Protein AF-A0A1Q6UZF5-F1 (afdb_monomer_lite)

Structure (mmCIF, N/CA/C/O backbone):
data_AF-A0A1Q6UZF5-F1
#
_entry.id   AF-A0A1Q6UZF5-F1
#
loop_
_atom_site.group_PDB
_atom_site.id
_atom_site.type_symbol
_atom_site.label_atom_id
_atom_site.label_alt_id
_atom_si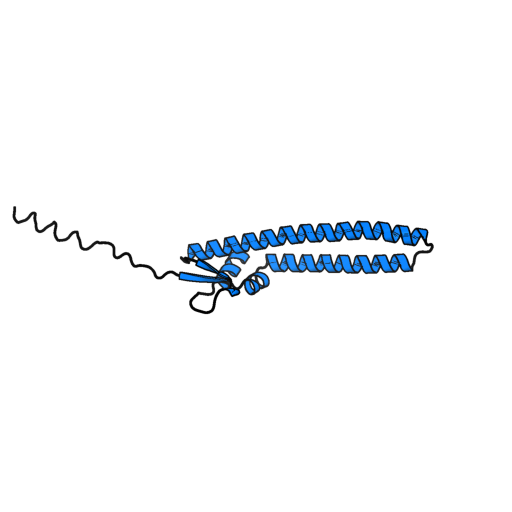te.label_comp_id
_atom_site.label_asym_id
_atom_site.label_entity_id
_atom_site.label_seq_id
_atom_site.pdbx_PDB_ins_code
_atom_site.Cartn_x
_atom_site.Cartn_y
_atom_site.Cartn_z
_atom_site.occupancy
_atom_site.B_iso_or_equiv
_atom_site.auth_seq_id
_atom_site.auth_comp_id
_atom_site.auth_asym_id
_atom_site.auth_atom_id
_atom_site.pdbx_PDB_model_num
ATOM 1 N N . MET A 1 1 ? -24.119 15.469 73.133 1.00 47.00 1 MET A N 1
ATOM 2 C CA . MET A 1 1 ? -23.133 14.723 72.313 1.00 47.00 1 MET A CA 1
ATOM 3 C C . MET A 1 1 ? -23.616 13.342 71.826 1.00 47.00 1 MET A C 1
ATOM 5 O O . MET A 1 1 ? -22.792 12.521 71.468 1.00 47.00 1 MET A O 1
ATOM 9 N N . LYS A 1 2 ? -24.931 13.061 71.746 1.00 41.66 2 LYS A N 1
ATOM 10 C CA . LYS A 1 2 ? -25.447 11.784 71.191 1.00 41.66 2 LYS A CA 1
ATOM 11 C C . LYS A 1 2 ? -26.049 11.911 69.781 1.00 41.66 2 LYS A C 1
ATOM 13 O O . LYS A 1 2 ? -26.224 10.911 69.106 1.00 41.66 2 LYS A O 1
ATOM 18 N N . LYS A 1 3 ? -26.313 13.141 69.313 1.00 46.47 3 LYS A N 1
ATOM 19 C CA . LYS A 1 3 ? -26.862 13.424 67.970 1.00 46.47 3 LYS A CA 1
ATOM 20 C C . LYS A 1 3 ? -25.801 13.743 66.902 1.00 46.47 3 LYS A C 1
ATOM 22 O O . LYS A 1 3 ? -26.124 13.756 65.726 1.00 46.47 3 LYS A O 1
ATOM 27 N N . LEU A 1 4 ? -24.542 13.950 67.304 1.00 44.81 4 LEU A N 1
ATOM 28 C CA . LEU A 1 4 ? -23.412 14.196 66.389 1.00 44.81 4 LEU A CA 1
ATOM 29 C C . LEU A 1 4 ? -22.735 12.902 65.903 1.00 44.81 4 LEU A C 1
ATOM 31 O O . LEU A 1 4 ? -22.101 12.903 64.857 1.00 44.81 4 LEU A O 1
ATOM 35 N N . LEU A 1 5 ? -22.929 11.784 66.610 1.00 46.12 5 LEU A N 1
ATOM 36 C CA . LEU A 1 5 ? -22.411 10.466 66.218 1.00 46.12 5 LEU A CA 1
ATOM 37 C C . LEU A 1 5 ? -23.282 9.756 65.166 1.00 46.12 5 LEU A C 1
ATOM 39 O O . LEU A 1 5 ? -22.805 8.848 64.499 1.00 46.12 5 LEU A O 1
ATOM 43 N N . ALA A 1 6 ? -24.532 10.189 64.972 1.00 47.28 6 ALA A N 1
ATOM 44 C CA . ALA A 1 6 ? -25.442 9.588 63.993 1.00 47.28 6 ALA A CA 1
ATOM 45 C C . ALA A 1 6 ? -25.233 10.106 62.554 1.00 47.28 6 ALA A C 1
ATOM 47 O O . ALA A 1 6 ? -25.692 9.476 61.610 1.00 47.28 6 ALA A O 1
ATOM 48 N N . ILE A 1 7 ? -24.528 11.231 62.376 1.00 49.81 7 ILE A N 1
ATOM 49 C CA . ILE A 1 7 ? -24.293 11.847 61.056 1.00 49.81 7 ILE A CA 1
ATOM 50 C C . ILE A 1 7 ? -22.971 11.361 60.430 1.00 49.81 7 ILE A C 1
ATOM 52 O O . ILE A 1 7 ? -22.837 11.360 59.211 1.00 49.81 7 ILE A O 1
ATOM 56 N N . LEU A 1 8 ? -22.029 10.845 61.231 1.00 48.56 8 LEU A N 1
ATOM 57 C CA . LEU A 1 8 ? -20.778 10.254 60.728 1.00 48.56 8 LEU A CA 1
ATOM 58 C C . LEU A 1 8 ? -20.929 8.807 60.216 1.00 48.56 8 LEU A C 1
ATOM 60 O O . LEU A 1 8 ? -20.025 8.298 59.565 1.00 48.56 8 LEU A O 1
ATOM 64 N N . GLY A 1 9 ? -22.047 8.135 60.514 1.00 47.53 9 GLY A N 1
ATOM 65 C CA . GLY A 1 9 ? -22.282 6.739 60.119 1.00 47.53 9 GLY A CA 1
ATOM 66 C C . GLY A 1 9 ? -22.892 6.554 58.726 1.00 47.53 9 GLY A C 1
ATOM 67 O O . GLY A 1 9 ? -22.929 5.432 58.232 1.00 47.53 9 GLY A O 1
ATOM 68 N N . LEU A 1 10 ? -23.369 7.630 58.087 1.00 50.06 10 LEU A N 1
ATOM 69 C CA . LEU A 1 10 ? -24.096 7.560 56.810 1.00 50.06 10 LEU A CA 1
ATOM 70 C C . LEU A 1 10 ? -23.264 8.012 55.593 1.00 50.06 10 LEU A C 1
ATOM 72 O O . LEU A 1 10 ? -23.728 7.906 54.462 1.00 50.06 10 LEU A O 1
ATOM 76 N N . SER A 1 11 ? -22.031 8.488 55.796 1.00 50.94 11 SER A N 1
ATOM 77 C CA . SER A 1 11 ? -21.156 8.991 54.724 1.00 50.94 11 SER A CA 1
ATOM 78 C C . SER A 1 11 ? -20.211 7.941 54.118 1.00 50.94 11 SER A C 1
ATOM 80 O O . SER A 1 11 ? -19.587 8.217 53.098 1.00 50.94 11 SER A O 1
ATOM 82 N N . CYS A 1 12 ? -20.131 6.725 54.672 1.00 50.47 12 CYS A N 1
ATOM 83 C CA . CYS A 1 12 ? -19.223 5.670 54.187 1.00 50.47 12 CYS A CA 1
ATOM 84 C C . CYS A 1 12 ? -19.829 4.719 53.131 1.00 50.47 12 CYS A C 1
ATOM 86 O O . CYS A 1 12 ? -19.160 3.780 52.713 1.00 50.47 12 CYS A O 1
ATOM 88 N N . ILE A 1 13 ? -21.071 4.932 52.674 1.00 55.41 13 ILE A N 1
ATOM 89 C CA . ILE A 1 13 ? -21.718 4.058 51.666 1.00 55.41 13 ILE A CA 1
ATOM 90 C C . ILE A 1 13 ? -21.410 4.506 50.220 1.00 55.41 13 ILE A C 1
ATOM 92 O O . ILE A 1 13 ? -21.642 3.763 49.274 1.00 55.41 13 ILE A O 1
ATOM 96 N N . PHE A 1 14 ? -20.777 5.669 50.030 1.00 52.12 14 PHE A N 1
ATOM 97 C CA . PHE A 1 14 ? -20.264 6.115 48.726 1.00 52.12 14 PHE A CA 1
ATOM 98 C C . PHE A 1 14 ? -18.792 5.746 48.488 1.00 52.12 14 PHE A C 1
ATOM 100 O O . PHE A 1 14 ? -18.127 6.366 47.658 1.00 52.12 14 PHE A O 1
ATOM 107 N N . CYS A 1 15 ? -18.273 4.722 49.176 1.00 55.16 15 CYS A N 1
ATOM 108 C CA . CYS A 1 15 ? -17.016 4.078 48.799 1.00 55.16 15 CYS A CA 1
ATOM 109 C C . CYS A 1 15 ? -17.191 3.411 47.431 1.00 55.16 15 CYS A C 1
ATOM 111 O O . CYS A 1 15 ? -17.552 2.241 47.342 1.00 55.16 15 CYS A O 1
ATOM 113 N N . SER A 1 16 ? -16.993 4.213 46.383 1.00 56.72 16 SER A N 1
ATOM 114 C CA . SER A 1 16 ? -16.465 3.852 45.071 1.00 56.72 16 SER A CA 1
ATOM 115 C C . SER A 1 16 ? -16.409 2.344 44.842 1.00 56.72 16 SER A C 1
ATOM 117 O O . SER A 1 16 ? -15.362 1.717 45.020 1.00 56.72 16 SER A O 1
ATOM 119 N N . GLN A 1 17 ? -17.529 1.766 44.406 1.00 53.62 17 GLN A N 1
ATOM 120 C CA . GLN A 1 17 ? -17.464 0.559 43.603 1.00 53.62 17 GLN A CA 1
ATOM 121 C C . GLN A 1 17 ? -16.704 0.964 42.342 1.00 53.62 17 GLN A C 1
ATOM 123 O O . GLN A 1 17 ? -17.284 1.452 41.373 1.00 53.62 17 GLN A O 1
ATOM 128 N N . GLN A 1 18 ? -15.378 0.844 42.384 1.00 57.25 18 GLN A N 1
ATOM 129 C CA . GLN A 1 18 ? -14.589 0.732 41.176 1.00 57.25 18 GLN A CA 1
ATOM 130 C C . GLN A 1 18 ? -15.083 -0.556 40.532 1.00 57.25 18 GLN A C 1
ATOM 132 O O . GLN A 1 18 ? -14.635 -1.650 40.867 1.00 57.25 18 GLN A O 1
ATOM 137 N N . VAL A 1 19 ? -16.103 -0.432 39.682 1.00 57.38 19 VAL A N 1
ATOM 138 C CA . VAL A 1 19 ? -16.439 -1.469 38.721 1.00 57.38 19 VAL A CA 1
ATOM 139 C C . VAL A 1 19 ? -15.150 -1.660 37.940 1.00 57.38 19 VAL A C 1
ATOM 141 O O . VAL A 1 19 ? -14.775 -0.807 37.138 1.00 57.38 19 VAL A O 1
ATOM 144 N N . MET A 1 20 ? -14.423 -2.729 38.263 1.00 60.22 20 MET A N 1
ATOM 145 C CA . MET A 1 20 ? -13.302 -3.204 37.470 1.00 60.22 20 MET A CA 1
ATOM 146 C C . MET A 1 20 ? -13.916 -3.600 36.133 1.00 60.22 20 MET A C 1
ATOM 148 O O . MET A 1 20 ? -14.430 -4.707 35.978 1.00 60.22 20 MET A O 1
ATOM 152 N N . ALA A 1 21 ? -14.000 -2.638 35.212 1.00 67.62 21 ALA A N 1
ATOM 153 C CA . ALA A 1 21 ? -14.477 -2.890 33.868 1.00 67.62 21 ALA A CA 1
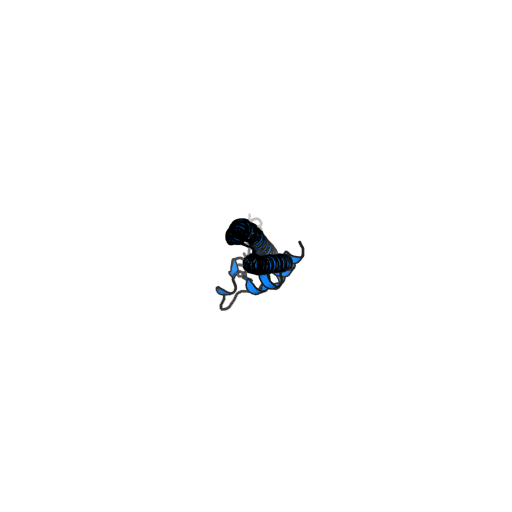ATOM 154 C C . ALA A 1 21 ? -13.581 -3.985 33.293 1.00 67.62 21 ALA A C 1
ATOM 156 O O . ALA A 1 21 ? -12.358 -3.839 33.291 1.00 67.62 21 ALA A O 1
ATOM 157 N N . ALA A 1 22 ? -14.187 -5.099 32.880 1.00 79.44 22 ALA A N 1
ATOM 158 C CA . ALA A 1 22 ? -13.450 -6.186 32.260 1.00 79.44 22 ALA A CA 1
ATOM 159 C C . ALA A 1 22 ? -12.626 -5.616 31.101 1.00 79.44 22 ALA A C 1
ATOM 161 O O . ALA A 1 22 ? -13.155 -4.866 30.273 1.00 79.44 22 ALA A O 1
ATOM 162 N N . GLU A 1 23 ? -11.330 -5.932 31.074 1.00 89.25 23 GLU A N 1
ATOM 163 C CA . GLU A 1 23 ? -10.455 -5.442 30.018 1.00 89.25 23 GLU A CA 1
ATOM 164 C C . GLU A 1 23 ? -10.981 -5.904 28.662 1.00 89.25 23 GLU A C 1
ATOM 166 O O . GLU A 1 23 ? -11.304 -7.076 28.450 1.00 89.25 23 GLU A O 1
ATOM 171 N N . LYS A 1 24 ? -11.103 -4.950 27.741 1.00 94.19 24 LYS A N 1
ATOM 172 C CA . LYS A 1 24 ? -11.646 -5.201 26.415 1.00 94.19 24 LYS A CA 1
ATOM 173 C C . LYS A 1 24 ? -10.495 -5.341 25.431 1.00 94.19 24 LYS A C 1
ATOM 175 O O . LYS A 1 24 ? -9.765 -4.381 25.181 1.00 94.19 24 LYS A O 1
ATOM 180 N N . TYR A 1 25 ? -10.361 -6.522 24.841 1.00 96.62 25 TYR A N 1
ATOM 181 C CA . TYR A 1 25 ? -9.338 -6.809 23.838 1.00 96.62 25 TYR A CA 1
ATOM 182 C C . TYR A 1 25 ? -9.935 -6.855 22.438 1.00 96.62 25 TYR A C 1
ATOM 184 O O . TYR A 1 25 ? -11.024 -7.395 22.222 1.00 96.62 25 TYR A O 1
ATOM 192 N N . GLY A 1 26 ? -9.221 -6.263 21.487 1.00 97.88 26 GLY A N 1
ATOM 193 C CA . GLY A 1 26 ? -9.609 -6.229 20.086 1.00 97.88 26 GLY A CA 1
ATOM 194 C C . GLY A 1 26 ? -8.565 -6.881 19.191 1.00 97.88 26 GLY A C 1
ATOM 195 O O . GLY A 1 26 ? -7.404 -7.036 19.572 1.00 97.88 26 GLY A O 1
ATOM 196 N N . PHE A 1 27 ? -8.960 -7.217 17.971 1.00 98.38 27 PHE A N 1
ATOM 197 C CA . PHE A 1 27 ? -8.015 -7.559 16.922 1.00 98.38 27 PHE A CA 1
ATOM 198 C C . PHE A 1 27 ? -8.420 -6.990 15.574 1.00 98.38 27 PHE A C 1
ATOM 200 O O . PHE A 1 27 ? -9.577 -6.634 15.344 1.00 98.38 27 PHE A O 1
ATOM 207 N N . VAL A 1 28 ? -7.435 -6.886 14.692 1.00 98.25 28 VAL A N 1
ATOM 208 C CA . VAL A 1 28 ? -7.602 -6.384 13.333 1.00 98.25 28 VAL A CA 1
ATOM 209 C C . VAL A 1 28 ? -7.049 -7.409 12.360 1.00 98.25 28 VAL A C 1
ATOM 211 O O . VAL A 1 28 ? -5.879 -7.779 12.437 1.00 98.25 28 VAL A O 1
ATOM 214 N N . ASN A 1 29 ? -7.877 -7.813 11.405 1.00 98.06 29 ASN A N 1
ATOM 215 C CA . ASN A 1 29 ? -7.447 -8.567 10.244 1.00 98.06 29 ASN A CA 1
ATOM 216 C C . ASN A 1 29 ? -6.811 -7.607 9.231 1.00 98.06 29 ASN A C 1
ATOM 218 O O . ASN A 1 29 ? -7.505 -6.884 8.508 1.00 98.06 29 ASN A O 1
ATOM 222 N N . LEU A 1 30 ? -5.477 -7.575 9.200 1.00 96.06 30 LEU A N 1
ATOM 223 C CA . LEU A 1 30 ? -4.736 -6.636 8.357 1.00 96.06 30 LEU A CA 1
ATOM 224 C C . LEU A 1 30 ? -4.948 -6.907 6.867 1.00 96.06 30 LEU A C 1
ATOM 226 O O . LEU A 1 30 ? -5.060 -5.958 6.094 1.00 96.06 30 LEU A O 1
ATOM 230 N N . THR A 1 31 ? -5.069 -8.172 6.461 1.00 96.06 31 THR A N 1
ATOM 231 C CA . THR A 1 31 ? -5.362 -8.540 5.070 1.00 96.06 31 THR A CA 1
ATOM 232 C C . THR A 1 31 ? -6.695 -7.949 4.621 1.00 96.06 31 THR A C 1
ATOM 234 O O . THR A 1 31 ? -6.784 -7.327 3.564 1.00 96.06 31 THR A O 1
ATOM 237 N N . ASN A 1 32 ? -7.729 -8.072 5.450 1.00 97.56 32 ASN A N 1
ATOM 238 C CA . ASN A 1 32 ? -9.046 -7.521 5.174 1.00 97.56 32 ASN A CA 1
ATOM 239 C C . ASN A 1 32 ? -9.021 -5.986 5.110 1.00 97.56 32 ASN A C 1
ATOM 241 O O . ASN A 1 32 ? -9.580 -5.394 4.187 1.00 97.56 32 ASN A O 1
ATOM 245 N N . VAL A 1 33 ? -8.325 -5.338 6.051 1.00 98.00 33 VAL A N 1
ATOM 246 C CA . VAL A 1 33 ? -8.146 -3.878 6.047 1.00 98.00 33 VAL A CA 1
ATOM 247 C C . VAL A 1 33 ? -7.463 -3.412 4.764 1.00 98.00 33 VAL A C 1
ATOM 249 O O . VAL A 1 33 ? -7.980 -2.516 4.102 1.00 98.00 33 VAL A O 1
ATOM 252 N N . MET A 1 34 ? -6.351 -4.036 4.373 1.00 96.38 34 MET A N 1
ATOM 253 C CA . MET A 1 34 ? -5.628 -3.690 3.145 1.00 96.38 34 MET A CA 1
ATOM 254 C C . MET A 1 34 ? -6.500 -3.857 1.895 1.00 96.38 34 MET A C 1
ATOM 256 O O . MET A 1 34 ? -6.477 -3.002 1.013 1.00 96.38 34 MET A O 1
ATOM 260 N N . ASN A 1 35 ? -7.319 -4.911 1.846 1.00 96.94 35 ASN A N 1
ATOM 261 C CA . ASN A 1 35 ? -8.187 -5.206 0.706 1.00 96.94 35 ASN A CA 1
ATOM 262 C C . ASN A 1 35 ? -9.396 -4.267 0.581 1.00 96.94 35 ASN A C 1
ATOM 264 O O . ASN A 1 35 ? -9.924 -4.099 -0.520 1.00 96.94 35 ASN A O 1
ATOM 268 N N . GLN A 1 36 ? -9.860 -3.672 1.685 1.00 98.06 36 GLN A N 1
ATOM 269 C CA . GLN A 1 36 ? -11.058 -2.819 1.710 1.00 98.06 36 GLN A CA 1
ATOM 270 C C . GLN A 1 36 ? -10.765 -1.325 1.908 1.00 98.06 36 GLN A C 1
ATOM 272 O O . GLN A 1 36 ? -11.646 -0.487 1.706 1.00 98.06 36 GLN A O 1
ATOM 277 N N . TYR A 1 37 ? -9.544 -0.962 2.288 1.00 98.31 37 TYR A N 1
ATOM 278 C CA . TYR A 1 37 ? -9.133 0.429 2.409 1.00 98.31 37 TYR A CA 1
ATOM 279 C C . TYR A 1 37 ? -8.910 1.047 1.019 1.00 98.31 37 TYR A C 1
ATOM 281 O O . TYR A 1 37 ? -7.984 0.676 0.297 1.00 98.31 37 TYR A O 1
ATOM 289 N N . ASN A 1 38 ? -9.745 2.020 0.642 1.00 98.12 38 ASN A N 1
ATOM 290 C CA . ASN A 1 38 ? -9.788 2.580 -0.713 1.00 98.12 38 ASN A CA 1
ATOM 291 C C . ASN A 1 38 ? -8.442 3.150 -1.177 1.00 98.12 38 ASN A C 1
ATOM 293 O O . ASN A 1 38 ? -8.025 2.913 -2.309 1.00 98.12 38 ASN A O 1
ATOM 297 N N . TYR A 1 39 ? -7.731 3.862 -0.304 1.00 98.12 39 TYR A N 1
ATOM 298 C CA . TYR A 1 39 ? -6.416 4.404 -0.641 1.00 98.12 39 TYR A CA 1
ATOM 299 C C . TYR A 1 39 ? -5.386 3.294 -0.893 1.00 98.12 39 TYR A C 1
ATOM 301 O O . TYR A 1 39 ? -4.659 3.369 -1.878 1.00 98.12 39 TYR A O 1
ATOM 309 N N . ALA A 1 40 ? -5.364 2.231 -0.078 1.00 98.00 40 ALA A N 1
ATOM 310 C CA . ALA A 1 40 ? -4.467 1.095 -0.306 1.00 98.00 40 ALA A CA 1
ATOM 311 C C . ALA A 1 40 ? -4.758 0.396 -1.642 1.00 98.00 40 ALA A C 1
ATOM 313 O O . ALA A 1 40 ? -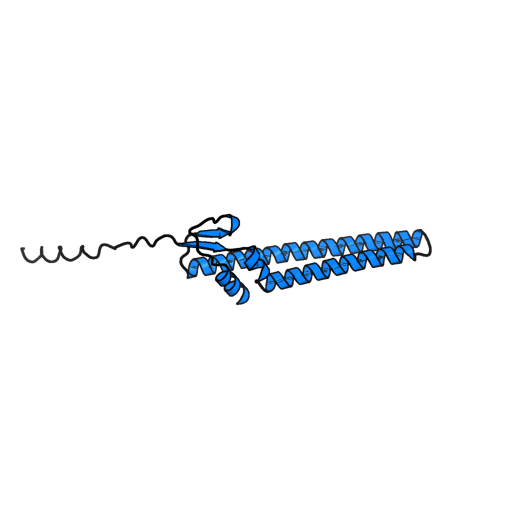3.826 0.104 -2.392 1.00 98.00 40 ALA A O 1
ATOM 314 N N . LYS A 1 41 ? -6.038 0.215 -1.994 1.00 97.75 41 LYS A N 1
ATOM 315 C CA . LYS A 1 41 ? -6.439 -0.317 -3.307 1.00 97.75 41 LYS A CA 1
ATOM 316 C C . LYS A 1 41 ? -5.939 0.555 -4.460 1.00 97.75 41 LYS A C 1
ATOM 318 O O . LYS A 1 41 ? -5.417 0.032 -5.440 1.00 97.75 41 LYS A O 1
ATOM 323 N N . ASN A 1 42 ? -6.073 1.874 -4.337 1.00 97.75 42 ASN A N 1
ATOM 324 C CA . ASN A 1 42 ? -5.630 2.817 -5.364 1.00 97.75 42 ASN A CA 1
ATOM 325 C C . ASN A 1 42 ? -4.103 2.818 -5.524 1.00 97.75 42 ASN A C 1
ATOM 327 O O . ASN A 1 42 ? -3.605 2.820 -6.648 1.00 97.75 42 ASN A O 1
ATOM 331 N N . VAL A 1 43 ? -3.362 2.775 -4.413 1.00 98.31 43 VAL A N 1
ATOM 332 C CA . VAL A 1 43 ? -1.898 2.644 -4.422 1.00 98.31 43 VAL A CA 1
ATOM 333 C C . VAL A 1 43 ? -1.485 1.338 -5.101 1.00 98.31 43 VAL A C 1
ATOM 335 O O . VAL A 1 43 ? -0.629 1.362 -5.983 1.00 98.31 43 VAL A O 1
ATOM 338 N N . HIS A 1 44 ? -2.130 0.217 -4.764 1.00 97.50 44 HIS A N 1
ATOM 339 C CA . HIS A 1 44 ? -1.854 -1.076 -5.391 1.00 97.50 44 HIS A CA 1
ATOM 340 C C . HIS A 1 44 ? -2.100 -1.050 -6.907 1.00 97.50 44 HIS A C 1
ATOM 342 O O . HIS A 1 44 ? -1.224 -1.439 -7.676 1.00 97.50 44 HIS A O 1
ATOM 348 N N . ALA A 1 45 ? -3.240 -0.513 -7.351 1.00 98.06 45 ALA A N 1
ATOM 349 C CA . ALA A 1 45 ? -3.553 -0.387 -8.776 1.00 98.06 45 ALA A CA 1
ATOM 350 C C . ALA A 1 45 ? -2.535 0.494 -9.524 1.00 98.06 45 ALA A C 1
ATOM 352 O O . ALA A 1 45 ? -2.169 0.211 -10.668 1.00 98.06 45 ALA A O 1
ATOM 353 N N . LYS A 1 46 ? -2.044 1.558 -8.878 1.00 98.12 46 LYS A N 1
ATOM 354 C CA . LYS A 1 46 ? -1.021 2.432 -9.456 1.00 98.12 46 LYS A CA 1
ATOM 355 C C . LYS A 1 46 ? 0.339 1.742 -9.562 1.00 98.12 46 LYS A C 1
ATOM 357 O O . LYS A 1 46 ? 0.971 1.864 -10.607 1.00 98.12 46 LYS A O 1
ATOM 362 N N . ILE A 1 47 ? 0.747 0.982 -8.545 1.00 98.38 47 ILE A N 1
ATOM 363 C CA . ILE A 1 47 ? 1.957 0.147 -8.595 1.00 98.38 47 ILE A CA 1
ATOM 364 C C . ILE A 1 47 ? 1.859 -0.845 -9.760 1.00 98.38 47 ILE A C 1
ATOM 366 O O . ILE A 1 47 ? 2.728 -0.835 -10.624 1.00 98.38 47 ILE A O 1
ATOM 370 N N . GLN A 1 48 ? 0.757 -1.595 -9.866 1.00 98.31 48 GLN A N 1
ATOM 371 C CA . GLN A 1 48 ? 0.542 -2.542 -10.968 1.00 98.31 48 GLN A CA 1
ATOM 372 C C . GLN A 1 48 ? 0.577 -1.866 -12.343 1.00 98.31 48 GLN A C 1
ATOM 374 O O . GLN A 1 48 ? 1.089 -2.418 -13.315 1.00 98.31 48 GLN A O 1
ATOM 379 N N . THR A 1 49 ? 0.031 -0.654 -12.454 1.00 98.50 49 THR A N 1
ATOM 380 C CA . THR A 1 49 ? 0.093 0.118 -13.702 1.00 98.50 49 THR A CA 1
ATOM 381 C C . THR A 1 49 ? 1.542 0.443 -14.071 1.00 98.50 49 THR A C 1
ATOM 383 O O . THR A 1 49 ? 1.940 0.228 -15.213 1.00 98.50 49 THR A O 1
ATOM 386 N N . GLN A 1 50 ? 2.347 0.894 -13.108 1.00 98.12 50 GLN A N 1
ATOM 387 C CA . GLN A 1 50 ? 3.758 1.220 -13.324 1.00 98.12 50 GLN A CA 1
ATOM 388 C C . GLN A 1 50 ? 4.615 -0.021 -13.615 1.00 98.12 50 GLN A C 1
ATOM 390 O O . GLN A 1 50 ? 5.514 0.047 -14.451 1.00 98.12 50 GLN A O 1
ATOM 395 N N . GLU A 1 51 ? 4.323 -1.161 -12.988 1.00 98.38 51 GLU A N 1
ATOM 396 C CA . GLU A 1 51 ? 4.957 -2.449 -13.304 1.00 98.38 51 GLU A CA 1
ATOM 397 C C . GLU A 1 51 ? 4.670 -2.858 -14.754 1.00 98.38 51 GLU A C 1
ATOM 399 O O . GLU A 1 51 ? 5.594 -3.118 -15.522 1.00 98.38 51 GLU A O 1
ATOM 404 N N . ASN A 1 52 ? 3.407 -2.785 -15.182 1.00 98.56 52 ASN A N 1
ATOM 405 C CA . ASN A 1 52 ? 3.026 -3.068 -16.567 1.00 98.56 52 ASN A CA 1
ATOM 406 C C . ASN A 1 52 ? 3.685 -2.106 -17.574 1.00 98.56 52 ASN A C 1
ATOM 408 O O . ASN A 1 52 ? 4.005 -2.493 -18.701 1.00 98.56 52 ASN A O 1
ATOM 412 N N . GLU A 1 53 ? 3.871 -0.834 -17.209 1.00 98.19 53 GLU A N 1
ATOM 413 C CA . GLU A 1 53 ? 4.606 0.135 -18.029 1.00 98.19 53 GLU A CA 1
ATOM 414 C C . GLU A 1 53 ? 6.091 -0.222 -18.149 1.00 98.19 53 GLU A C 1
ATOM 416 O O . GLU A 1 53 ? 6.663 -0.087 -19.234 1.00 98.19 53 GLU A O 1
ATOM 421 N N . ILE A 1 54 ? 6.709 -0.700 -17.066 1.00 98.56 54 ILE A N 1
ATOM 422 C CA . ILE A 1 54 ? 8.088 -1.198 -17.065 1.00 98.56 54 ILE A CA 1
ATOM 423 C C . ILE A 1 54 ? 8.210 -2.437 -17.958 1.00 98.56 54 ILE A C 1
ATOM 425 O O . ILE A 1 54 ? 9.104 -2.481 -18.805 1.00 98.56 54 ILE A O 1
ATOM 429 N N . ASP A 1 55 ? 7.289 -3.394 -17.858 1.00 98.31 55 ASP A N 1
ATOM 430 C CA . ASP A 1 55 ? 7.302 -4.600 -18.694 1.00 98.31 55 ASP A CA 1
ATOM 431 C C . ASP A 1 55 ? 7.183 -4.259 -20.183 1.00 98.31 55 ASP A C 1
ATOM 433 O O . ASP A 1 55 ? 7.978 -4.719 -21.010 1.00 98.31 55 ASP A O 1
ATOM 437 N N . LYS A 1 56 ? 6.243 -3.374 -20.536 1.00 98.56 56 LYS A N 1
ATOM 438 C CA . LYS A 1 56 ? 6.105 -2.863 -21.909 1.00 98.56 56 LYS A CA 1
ATOM 439 C C . LYS A 1 56 ? 7.359 -2.131 -22.367 1.00 98.56 56 LYS A C 1
ATOM 441 O O . LYS A 1 56 ? 7.757 -2.258 -23.525 1.00 98.56 56 LYS A O 1
ATOM 446 N N . PHE A 1 57 ? 7.987 -1.356 -21.486 1.00 98.44 57 PHE A N 1
ATOM 447 C CA . PHE A 1 57 ? 9.234 -0.668 -21.795 1.00 98.44 57 PHE A CA 1
ATOM 448 C C . PHE A 1 57 ? 10.350 -1.662 -22.141 1.00 98.44 57 PHE A C 1
ATOM 450 O O . 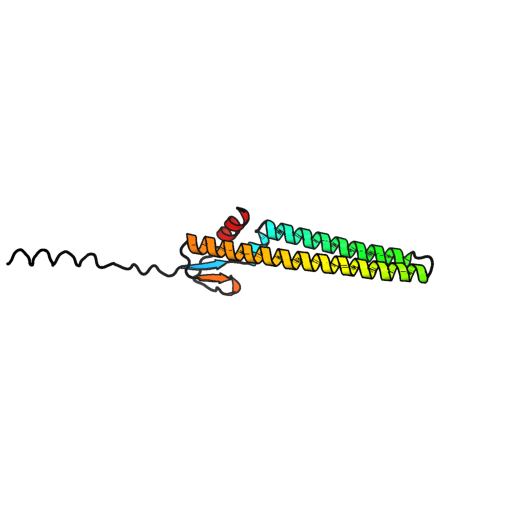PHE A 1 57 ? 11.000 -1.502 -23.175 1.00 98.44 57 PHE A O 1
ATOM 457 N N . VAL A 1 58 ? 10.523 -2.719 -21.341 1.00 98.12 58 VAL A N 1
ATOM 458 C CA . VAL A 1 58 ? 11.523 -3.770 -21.584 1.00 98.12 58 VAL A CA 1
ATOM 459 C C . VAL A 1 58 ? 11.264 -4.482 -22.913 1.00 98.12 58 VAL A C 1
ATOM 461 O O . VAL A 1 58 ? 12.183 -4.620 -23.719 1.00 98.12 58 VAL A O 1
ATOM 464 N N . GLN A 1 59 ? 10.018 -4.872 -23.189 1.00 98.19 59 GLN A N 1
ATOM 465 C CA . GLN A 1 59 ? 9.649 -5.518 -24.456 1.00 98.19 59 GLN A CA 1
ATOM 466 C C . GLN A 1 59 ? 9.942 -4.616 -25.664 1.00 98.19 59 GLN A C 1
ATOM 468 O O . GLN A 1 59 ? 10.526 -5.058 -26.656 1.00 98.19 59 GLN A O 1
ATOM 473 N N . ASN A 1 60 ? 9.597 -3.330 -25.569 1.00 98.06 60 ASN A N 1
ATOM 474 C CA . ASN A 1 60 ? 9.864 -2.358 -26.626 1.00 98.06 60 ASN A CA 1
ATOM 475 C C . ASN A 1 60 ? 11.365 -2.128 -26.837 1.00 98.06 60 ASN A C 1
ATOM 477 O O . ASN A 1 60 ? 11.809 -2.036 -27.981 1.00 98.06 60 ASN A O 1
ATOM 481 N N . ALA A 1 61 ? 12.156 -2.052 -25.764 1.00 97.69 61 ALA A N 1
ATOM 482 C CA . ALA A 1 61 ? 13.610 -1.930 -25.850 1.00 97.69 61 ALA A CA 1
ATOM 483 C C . ALA A 1 61 ? 14.231 -3.148 -26.550 1.00 97.69 61 ALA A C 1
ATOM 485 O O . ALA A 1 61 ? 15.008 -2.989 -27.491 1.00 97.69 61 ALA A O 1
ATOM 486 N N . GLN A 1 62 ? 13.809 -4.360 -26.177 1.00 96.62 62 GLN A N 1
ATOM 487 C CA . GLN A 1 62 ? 14.246 -5.596 -26.831 1.00 96.62 62 GLN A CA 1
ATOM 488 C C . GLN A 1 62 ? 13.883 -5.616 -28.320 1.00 96.62 62 GLN A C 1
ATOM 490 O O . GLN A 1 62 ? 14.703 -6.004 -29.151 1.00 96.62 62 GLN A O 1
ATOM 495 N N . GLN A 1 63 ? 12.675 -5.177 -28.681 1.00 97.94 63 GLN A N 1
ATOM 496 C CA . GLN A 1 63 ? 12.261 -5.120 -30.081 1.00 97.94 63 GLN A CA 1
ATOM 497 C C . GLN A 1 63 ? 13.067 -4.089 -30.882 1.00 97.94 63 GLN A C 1
ATOM 499 O O . GLN A 1 63 ? 13.449 -4.362 -32.019 1.00 97.94 63 GLN A O 1
ATOM 504 N N . LYS A 1 64 ? 13.368 -2.927 -30.291 1.00 97.06 64 LYS A N 1
ATOM 505 C CA . LYS A 1 64 ? 14.239 -1.916 -30.908 1.00 97.06 64 LYS A CA 1
ATOM 506 C C . LYS A 1 64 ? 15.650 -2.453 -31.132 1.00 97.06 64 LYS A C 1
ATOM 508 O O . LYS A 1 64 ? 16.177 -2.276 -32.222 1.00 97.06 64 LYS A O 1
ATOM 513 N N . MET A 1 65 ? 16.223 -3.161 -30.157 1.00 96.31 65 MET A N 1
ATOM 514 C CA . MET A 1 65 ? 17.538 -3.797 -30.304 1.00 96.31 65 MET A CA 1
ATOM 515 C C . MET A 1 65 ? 17.549 -4.847 -31.421 1.00 96.31 65 MET A C 1
ATOM 517 O O . MET A 1 65 ? 18.472 -4.862 -32.227 1.00 96.31 65 MET A O 1
ATOM 521 N N . LYS A 1 66 ? 16.511 -5.693 -31.518 1.00 96.12 66 LYS A N 1
ATOM 522 C CA . LYS A 1 66 ? 16.377 -6.683 -32.607 1.00 96.12 66 LYS A CA 1
ATOM 523 C C . LYS A 1 66 ? 16.288 -6.043 -33.995 1.00 96.12 66 LYS A C 1
ATOM 525 O O . LYS A 1 66 ? 16.712 -6.652 -34.969 1.00 96.12 66 LYS A O 1
ATOM 530 N N . ASN A 1 67 ? 15.723 -4.841 -34.073 1.00 97.44 67 ASN A N 1
ATOM 531 C CA . ASN A 1 67 ? 15.528 -4.098 -35.316 1.00 97.44 67 ASN A CA 1
ATOM 532 C C . ASN A 1 67 ? 16.673 -3.112 -35.621 1.00 97.44 67 ASN A C 1
ATOM 534 O O . ASN A 1 67 ? 16.576 -2.371 -36.602 1.00 97.44 67 ASN A O 1
ATOM 538 N N . ALA A 1 68 ? 17.720 -3.065 -34.792 1.00 97.19 68 ALA A N 1
ATOM 539 C CA . ALA A 1 68 ? 18.861 -2.182 -34.997 1.00 97.19 68 ALA A CA 1
ATOM 540 C C . ALA A 1 68 ? 19.616 -2.551 -36.284 1.00 97.19 68 ALA A C 1
ATOM 542 O O . ALA A 1 68 ? 19.780 -3.726 -36.616 1.00 97.19 68 ALA A O 1
ATOM 543 N N . LYS A 1 69 ? 20.095 -1.542 -37.016 1.00 96.56 69 LYS A N 1
ATOM 544 C CA . LYS A 1 69 ? 20.776 -1.715 -38.310 1.00 96.56 69 LYS A CA 1
ATOM 545 C C . LYS A 1 69 ? 22.272 -1.980 -38.160 1.00 96.56 69 LYS A C 1
ATOM 547 O O . LYS A 1 69 ? 22.923 -2.361 -39.130 1.00 96.56 69 LYS A O 1
ATOM 552 N N . SER A 1 70 ? 22.825 -1.752 -36.971 1.00 97.19 70 SER A N 1
ATOM 553 C CA . SER A 1 70 ? 24.233 -1.980 -36.660 1.00 97.19 70 SER A CA 1
ATOM 554 C C . SER A 1 70 ? 24.436 -2.364 -35.195 1.00 97.19 70 SER A C 1
ATOM 556 O O . SER A 1 70 ? 23.580 -2.134 -34.338 1.00 97.19 70 SER A O 1
ATOM 558 N N . ASN A 1 71 ? 25.616 -2.913 -34.899 1.00 94.94 71 ASN A N 1
ATOM 559 C CA . ASN A 1 71 ? 26.021 -3.228 -33.530 1.00 94.94 71 ASN A CA 1
ATOM 560 C C . ASN A 1 71 ? 26.139 -1.972 -32.653 1.00 94.94 71 ASN A C 1
ATOM 562 O O . ASN A 1 71 ? 25.832 -2.032 -31.465 1.00 94.94 71 ASN A O 1
ATOM 566 N N . ASP A 1 72 ? 26.563 -0.843 -33.223 1.00 96.94 72 ASP A N 1
ATOM 567 C CA . ASP A 1 72 ? 26.692 0.412 -32.476 1.00 96.94 72 ASP A CA 1
ATOM 568 C C . ASP A 1 72 ? 25.317 0.998 -32.130 1.00 96.94 72 ASP A C 1
ATOM 570 O O . ASP A 1 72 ? 25.101 1.434 -31.000 1.00 96.94 72 ASP A O 1
ATOM 574 N N . GLU A 1 73 ? 24.351 0.925 -33.056 1.00 97.00 73 GLU A N 1
ATOM 575 C CA . GLU A 1 73 ? 22.962 1.316 -32.789 1.00 97.00 73 GLU A CA 1
ATOM 576 C C . GLU A 1 73 ? 22.340 0.427 -31.700 1.00 97.00 73 GLU A C 1
ATOM 578 O O . GLU A 1 73 ? 21.721 0.933 -30.763 1.00 97.00 73 GLU A O 1
ATOM 583 N N . ALA A 1 74 ? 22.558 -0.892 -31.768 1.00 96.62 74 ALA A N 1
ATOM 584 C CA . ALA A 1 74 ? 22.077 -1.826 -30.752 1.00 96.62 74 ALA A CA 1
ATOM 585 C C . ALA A 1 74 ? 22.643 -1.510 -29.355 1.00 96.62 74 ALA A C 1
ATOM 587 O O . ALA A 1 74 ? 21.881 -1.474 -28.387 1.00 96.62 74 ALA A O 1
ATOM 588 N N . LYS A 1 75 ? 23.948 -1.217 -29.252 1.00 96.69 75 LYS A N 1
ATOM 589 C CA . LYS A 1 75 ? 24.599 -0.813 -27.992 1.00 96.69 75 LYS A CA 1
ATOM 590 C C . LYS A 1 75 ? 24.040 0.497 -27.445 1.00 96.69 75 LYS A C 1
ATOM 592 O O . LYS A 1 75 ? 23.754 0.590 -26.254 1.00 96.69 75 LYS A O 1
ATOM 597 N N . GLN A 1 76 ? 23.824 1.497 -28.299 1.00 97.12 76 GLN A N 1
ATOM 598 C CA . GLN A 1 76 ? 23.251 2.773 -27.869 1.00 97.12 76 GLN A CA 1
ATOM 599 C C . GLN A 1 76 ? 21.817 2.603 -27.334 1.00 97.12 76 GLN A C 1
ATOM 601 O O . GLN A 1 76 ? 21.441 3.213 -26.324 1.00 97.12 76 GLN A O 1
ATOM 606 N N . ILE A 1 77 ? 21.007 1.759 -27.984 1.00 97.56 77 ILE A N 1
ATOM 607 C CA . ILE A 1 77 ? 19.659 1.414 -27.510 1.00 97.56 77 ILE A CA 1
ATOM 608 C C . ILE A 1 77 ? 19.740 0.696 -26.160 1.00 97.56 77 ILE A C 1
ATOM 610 O O . ILE A 1 77 ? 18.974 1.030 -25.258 1.00 97.56 77 ILE A O 1
ATOM 614 N N . GLU A 1 78 ? 20.662 -0.252 -25.994 1.00 96.50 78 GLU A N 1
ATOM 615 C CA . GLU A 1 78 ? 20.852 -0.979 -24.737 1.00 96.50 78 GLU A CA 1
ATOM 616 C C . GLU A 1 78 ? 21.220 -0.037 -23.581 1.00 96.50 78 GLU A C 1
ATOM 618 O O . GLU A 1 78 ? 20.555 -0.040 -22.544 1.00 96.50 78 GLU A O 1
ATOM 623 N N . GLU A 1 79 ? 22.236 0.809 -23.760 1.00 97.56 79 GLU A N 1
ATOM 624 C CA . GLU A 1 79 ? 22.723 1.725 -22.724 1.00 97.56 79 GLU A CA 1
ATOM 625 C C . GLU A 1 79 ? 21.652 2.735 -22.297 1.00 97.56 79 GLU A C 1
ATOM 627 O O . GLU A 1 79 ? 21.407 2.934 -21.099 1.00 97.56 79 GLU A O 1
ATOM 632 N N . SER A 1 80 ? 20.971 3.346 -23.272 1.00 97.56 80 SER A N 1
ATOM 633 C CA . SER A 1 80 ? 19.878 4.286 -23.002 1.00 97.56 80 SER A CA 1
ATOM 634 C C . SER A 1 80 ? 18.700 3.599 -22.309 1.00 97.56 80 SER A C 1
ATOM 636 O O . SER A 1 80 ? 18.191 4.116 -21.309 1.00 97.56 80 SER A O 1
ATOM 638 N N . SER A 1 81 ? 18.327 2.397 -22.761 1.00 98.12 81 SER A N 1
ATOM 639 C CA . SER A 1 81 ? 17.235 1.625 -22.165 1.00 98.12 81 SER A CA 1
ATOM 640 C C . SER A 1 81 ? 17.562 1.174 -20.745 1.00 98.12 81 SER A C 1
ATOM 642 O O . SER A 1 81 ? 16.703 1.248 -19.872 1.00 98.12 81 SER A O 1
ATOM 644 N N . LYS A 1 82 ? 18.808 0.769 -20.470 1.00 97.88 82 LYS A N 1
ATOM 645 C CA . LYS A 1 82 ? 19.266 0.392 -19.125 1.00 97.88 82 LYS A CA 1
ATOM 646 C C . LYS A 1 82 ? 19.183 1.566 -18.153 1.00 97.88 82 LYS A C 1
ATOM 648 O O . LYS A 1 82 ? 18.719 1.394 -17.025 1.00 97.88 82 LYS A O 1
ATOM 653 N N . LYS A 1 83 ? 19.602 2.760 -18.584 1.00 98.19 83 LYS A N 1
ATOM 654 C CA . LYS A 1 83 ? 19.509 3.978 -17.768 1.00 98.19 83 LYS A CA 1
ATOM 655 C C . LYS A 1 83 ? 18.055 4.333 -17.463 1.00 98.19 83 LYS A C 1
ATOM 657 O O . LYS A 1 83 ? 17.721 4.580 -16.307 1.00 98.19 83 LYS A O 1
ATOM 662 N N . GLU A 1 84 ? 17.190 4.346 -18.476 1.00 98.00 84 GLU A N 1
ATOM 663 C CA . GLU A 1 84 ? 15.778 4.681 -18.280 1.00 98.00 84 GLU A CA 1
ATOM 664 C C . GLU A 1 84 ? 15.053 3.626 -17.431 1.00 98.00 84 GLU A C 1
ATOM 666 O O . GLU A 1 84 ? 14.303 3.988 -16.524 1.00 98.00 84 GLU A O 1
ATOM 671 N N . LEU A 1 85 ? 15.326 2.335 -17.648 1.00 98.38 85 LEU A N 1
ATOM 672 C CA . LEU A 1 85 ? 14.794 1.250 -16.822 1.00 98.38 85 LEU A CA 1
ATOM 673 C C . LEU A 1 85 ? 15.185 1.427 -15.352 1.00 98.38 85 LEU A C 1
ATOM 675 O O . LEU A 1 85 ? 14.326 1.331 -14.478 1.00 98.38 85 LEU A O 1
ATOM 679 N N . GLY A 1 86 ? 16.457 1.741 -15.085 1.00 98.25 86 GLY A N 1
ATOM 680 C CA . GLY A 1 86 ? 16.940 2.023 -13.734 1.00 98.25 86 GLY A CA 1
ATOM 681 C C . GLY A 1 86 ? 16.155 3.149 -13.059 1.00 98.25 86 GLY A C 1
ATOM 682 O O . GLY A 1 86 ? 15.692 2.981 -11.932 1.00 98.25 86 GLY A O 1
ATOM 683 N N . LEU A 1 87 ? 15.917 4.254 -13.774 1.00 98.38 87 LEU A N 1
ATOM 684 C CA . LEU A 1 87 ? 15.115 5.374 -13.268 1.00 98.38 87 LEU A CA 1
ATOM 685 C C . LEU A 1 87 ? 13.653 4.980 -13.010 1.00 98.38 87 LEU A C 1
ATOM 687 O O . LEU A 1 87 ? 13.083 5.388 -11.999 1.00 98.38 87 LEU A O 1
ATOM 691 N N . LYS A 1 88 ? 13.030 4.187 -13.893 1.00 98.38 88 LYS A N 1
ATOM 692 C CA . LYS A 1 88 ? 11.647 3.716 -13.695 1.00 98.38 88 LYS A CA 1
ATOM 693 C C . LYS A 1 88 ? 11.527 2.829 -12.453 1.00 98.38 88 LYS A C 1
ATOM 695 O O . LYS A 1 88 ? 10.623 3.049 -11.649 1.00 98.38 88 LYS A O 1
ATOM 700 N N . ILE A 1 89 ? 12.454 1.886 -12.267 1.00 98.31 89 ILE A N 1
ATOM 701 C CA . ILE A 1 89 ? 12.492 0.998 -11.094 1.00 98.31 89 ILE A CA 1
ATOM 702 C C . ILE A 1 89 ? 12.717 1.805 -9.811 1.00 98.31 89 ILE A C 1
ATOM 704 O O . ILE A 1 89 ? 12.010 1.604 -8.825 1.00 98.31 89 ILE A O 1
ATOM 708 N N . GLU A 1 90 ? 13.665 2.746 -9.813 1.00 98.50 90 GLU A N 1
ATOM 709 C CA . GLU A 1 90 ? 13.943 3.590 -8.647 1.00 98.50 90 GLU A CA 1
ATOM 710 C C . GLU A 1 90 ? 12.730 4.450 -8.268 1.00 98.50 90 GLU A C 1
ATOM 712 O O . GLU A 1 90 ? 12.369 4.541 -7.092 1.00 98.50 90 GLU A O 1
ATOM 717 N N . ASN A 1 91 ? 12.068 5.052 -9.257 1.00 98.31 91 ASN A N 1
ATOM 718 C CA . ASN A 1 91 ? 10.876 5.863 -9.034 1.00 98.31 91 ASN A CA 1
ATOM 719 C C . ASN A 1 91 ? 9.708 5.031 -8.497 1.00 98.31 91 ASN A C 1
ATOM 721 O O . ASN A 1 91 ? 9.051 5.463 -7.548 1.00 98.31 91 ASN A O 1
ATOM 725 N N . LEU A 1 92 ? 9.474 3.837 -9.055 1.00 98.56 92 LEU A N 1
ATOM 726 C CA . LEU A 1 92 ? 8.465 2.908 -8.546 1.00 98.56 92 LEU A CA 1
ATOM 727 C C . LEU A 1 92 ? 8.772 2.508 -7.101 1.00 98.56 92 LEU A C 1
ATOM 729 O O . LEU A 1 92 ? 7.885 2.559 -6.251 1.00 98.56 92 LEU A O 1
ATOM 733 N N . LYS A 1 93 ? 10.033 2.186 -6.794 1.00 98.38 93 LYS A N 1
ATOM 734 C CA . LYS A 1 93 ? 10.453 1.845 -5.433 1.00 98.38 93 LYS A CA 1
ATOM 735 C C . LYS A 1 93 ? 10.191 2.989 -4.453 1.00 98.38 93 LYS A C 1
ATOM 737 O O . LYS A 1 93 ? 9.559 2.768 -3.426 1.00 98.38 93 LYS A O 1
ATOM 742 N N . LYS A 1 94 ? 10.628 4.211 -4.775 1.00 98.56 94 LYS A N 1
ATOM 743 C CA . LYS A 1 94 ? 10.402 5.396 -3.926 1.00 98.56 94 LYS A CA 1
ATOM 744 C C . LYS A 1 94 ? 8.917 5.664 -3.701 1.00 98.56 94 LYS A C 1
ATOM 746 O O . LYS A 1 94 ? 8.515 5.972 -2.581 1.00 98.56 94 LYS A O 1
ATOM 751 N N . TYR A 1 95 ? 8.115 5.545 -4.759 1.00 98.31 95 TYR A N 1
ATOM 752 C CA . TYR A 1 95 ? 6.667 5.688 -4.673 1.00 98.31 95 TYR A CA 1
ATOM 753 C C . TYR A 1 95 ? 6.065 4.621 -3.751 1.00 98.31 95 TYR A C 1
ATOM 755 O O . TYR A 1 95 ? 5.407 4.968 -2.775 1.00 98.31 95 TYR A O 1
ATOM 763 N N . SER A 1 96 ? 6.356 3.342 -4.001 1.00 98.06 96 SER A N 1
ATOM 764 C CA . SER A 1 96 ? 5.859 2.221 -3.199 1.00 98.06 96 SER A CA 1
ATOM 765 C C . SER A 1 96 ? 6.233 2.366 -1.724 1.00 98.06 96 SER A C 1
ATOM 767 O O . SER A 1 96 ? 5.358 2.310 -0.865 1.00 98.06 96 SER A O 1
ATOM 769 N N . ASP A 1 97 ? 7.507 2.618 -1.418 1.00 98.25 97 ASP A N 1
ATOM 770 C CA . ASP A 1 97 ? 7.985 2.753 -0.039 1.00 98.25 97 ASP A CA 1
ATOM 771 C C . ASP A 1 97 ? 7.264 3.908 0.687 1.00 98.25 97 ASP A C 1
ATOM 773 O O . ASP A 1 97 ? 6.795 3.742 1.815 1.00 98.25 97 ASP A O 1
ATOM 777 N N . SER A 1 98 ? 7.105 5.061 0.024 1.00 98.44 98 SER A N 1
ATOM 778 C CA . SER A 1 98 ? 6.414 6.221 0.601 1.00 98.44 98 SER A CA 1
ATOM 779 C C . SER A 1 98 ? 4.929 5.953 0.861 1.00 98.44 98 SER A C 1
ATOM 781 O O . SER A 1 98 ? 4.412 6.273 1.933 1.00 98.44 98 SER A O 1
ATOM 783 N N . GLU A 1 99 ? 4.225 5.360 -0.101 1.00 98.44 99 GLU A N 1
ATOM 784 C CA . GLU A 1 99 ? 2.786 5.136 0.020 1.00 98.44 99 GLU A CA 1
ATOM 785 C C . GLU A 1 99 ? 2.461 4.007 1.006 1.00 98.44 99 GLU A C 1
ATOM 787 O O . GLU A 1 99 ? 1.497 4.123 1.764 1.00 98.44 99 GLU A O 1
ATOM 792 N N . LEU A 1 100 ? 3.288 2.958 1.077 1.00 97.25 100 LEU A N 1
ATOM 793 C CA . LEU A 1 100 ? 3.143 1.892 2.073 1.00 97.25 100 LEU A CA 1
ATOM 794 C C . LEU A 1 100 ? 3.341 2.419 3.500 1.00 97.25 100 LEU A C 1
ATOM 796 O O . LEU A 1 100 ? 2.573 2.058 4.393 1.00 97.25 100 LEU A O 1
ATOM 800 N N . GLN A 1 101 ? 4.292 3.335 3.716 1.00 98.25 101 GLN A N 1
ATOM 801 C CA . GLN A 1 101 ? 4.451 4.008 5.011 1.00 98.25 101 GLN A CA 1
ATOM 802 C C . GLN A 1 101 ? 3.217 4.839 5.389 1.00 98.25 101 GLN A C 1
ATOM 804 O O . GLN A 1 101 ? 2.770 4.802 6.541 1.00 98.25 101 GLN A O 1
ATOM 809 N N . LYS A 1 102 ? 2.626 5.564 4.430 1.00 98.25 102 LYS A N 1
ATOM 810 C CA . LYS A 1 102 ? 1.378 6.316 4.655 1.00 98.25 102 LYS A CA 1
ATOM 811 C C . LYS A 1 102 ? 0.214 5.388 4.984 1.00 98.25 102 LYS A C 1
ATOM 813 O O . LYS A 1 102 ? -0.530 5.662 5.922 1.00 98.25 102 LYS A O 1
ATOM 818 N N . ILE A 1 103 ? 0.074 4.275 4.263 1.00 98.25 103 ILE A N 1
ATOM 819 C CA . ILE A 1 103 ? -0.948 3.260 4.544 1.00 98.25 103 ILE A CA 1
ATOM 820 C C . ILE A 1 103 ? -0.788 2.728 5.970 1.00 98.25 103 ILE A C 1
ATOM 822 O O . ILE A 1 103 ? -1.754 2.745 6.731 1.00 98.25 103 ILE A O 1
ATOM 826 N N . GLN A 1 104 ? 0.425 2.328 6.361 1.00 97.50 104 GLN A N 1
ATOM 827 C CA . GLN A 1 104 ? 0.699 1.829 7.708 1.00 97.50 104 GLN A CA 1
ATOM 828 C C . GLN A 1 104 ? 0.367 2.873 8.783 1.00 97.50 104 GLN A C 1
ATOM 830 O O . GLN A 1 104 ? -0.267 2.553 9.789 1.00 97.50 104 GLN A O 1
ATOM 835 N N . THR A 1 105 ? 0.756 4.129 8.556 1.00 98.19 105 THR A N 1
ATOM 836 C CA . THR A 1 105 ? 0.473 5.243 9.472 1.00 98.19 105 THR A CA 1
ATOM 837 C C . THR A 1 105 ? -1.031 5.444 9.632 1.00 98.19 105 THR A C 1
ATOM 839 O O . THR A 1 105 ? -1.533 5.472 10.756 1.00 98.19 105 THR A O 1
ATOM 842 N N . ASN A 1 106 ? -1.772 5.483 8.523 1.00 98.38 106 ASN A N 1
ATOM 843 C CA . ASN A 1 106 ? -3.221 5.657 8.538 1.00 98.38 106 ASN A CA 1
ATOM 844 C C . ASN A 1 106 ? -3.926 4.498 9.253 1.00 98.38 106 ASN A C 1
ATOM 846 O O . ASN A 1 106 ? -4.842 4.743 10.039 1.00 98.38 106 ASN A O 1
ATOM 850 N N . ILE A 1 107 ? -3.488 3.254 9.028 1.00 98.19 107 ILE A N 1
ATOM 851 C CA . ILE A 1 107 ? -4.020 2.074 9.725 1.00 98.19 107 ILE A CA 1
ATOM 852 C C . ILE A 1 107 ? -3.777 2.204 11.229 1.00 98.19 107 ILE A C 1
ATOM 854 O O . ILE A 1 107 ? -4.726 2.103 12.004 1.00 98.19 107 ILE A O 1
ATOM 858 N N . ASN A 1 108 ? -2.547 2.503 11.653 1.00 97.75 108 ASN A N 1
ATOM 859 C CA . ASN A 1 108 ? -2.211 2.666 13.069 1.00 97.75 108 ASN A CA 1
ATOM 860 C C . ASN A 1 108 ? -3.048 3.768 13.739 1.00 97.75 108 ASN A C 1
ATOM 862 O O . ASN A 1 108 ? -3.548 3.590 14.852 1.00 97.75 108 ASN A O 1
ATOM 866 N N . GLU A 1 109 ? -3.240 4.900 13.061 1.00 98.19 109 GLU A N 1
ATOM 867 C CA . GLU A 1 109 ? -4.099 5.980 13.546 1.00 98.19 109 GLU A CA 1
ATOM 868 C C . GLU A 1 109 ? -5.563 5.553 13.668 1.00 98.19 109 GLU A C 1
ATOM 870 O O . GLU A 1 109 ? -6.190 5.817 14.695 1.00 98.19 109 GLU A O 1
ATOM 875 N N . ALA A 1 110 ? -6.112 4.887 12.650 1.00 98.44 110 ALA A N 1
ATOM 876 C CA . ALA A 1 110 ? -7.497 4.430 12.648 1.00 98.44 110 ALA A CA 1
ATOM 877 C C . ALA A 1 110 ? -7.750 3.393 13.751 1.00 98.44 110 ALA A C 1
ATOM 879 O O . ALA A 1 110 ? -8.728 3.511 14.491 1.00 98.44 110 ALA A O 1
ATOM 880 N N . VAL A 1 111 ? -6.831 2.438 13.930 1.00 98.38 111 VAL A N 1
ATOM 881 C CA . VAL A 1 111 ? -6.862 1.460 15.028 1.00 98.38 111 VAL A CA 1
ATOM 882 C C . VAL A 1 111 ? -6.849 2.169 16.378 1.00 98.38 111 VAL A C 1
ATOM 884 O O . VAL A 1 111 ? -7.684 1.880 17.233 1.00 98.38 111 VAL A O 1
ATOM 887 N N . LYS A 1 112 ? -5.964 3.155 16.565 1.00 97.94 112 LYS A N 1
ATOM 888 C CA . LYS A 1 112 ? -5.886 3.940 17.806 1.00 97.94 112 LYS A CA 1
ATOM 889 C C . LYS A 1 112 ? -7.162 4.740 18.071 1.00 97.94 112 LYS A C 1
ATOM 891 O O . LYS A 1 112 ? -7.584 4.842 19.221 1.00 97.94 112 LYS A O 1
ATOM 896 N N . GLN A 1 113 ? -7.774 5.318 17.039 1.00 97.88 113 GLN A N 1
ATOM 897 C CA . GLN A 1 113 ? -9.019 6.080 17.165 1.00 97.88 113 GLN A CA 1
ATOM 898 C C . GLN A 1 113 ? -10.192 5.179 17.561 1.00 97.88 113 GLN A C 1
ATOM 900 O O . GLN A 1 113 ? -10.883 5.488 18.530 1.00 97.88 113 GLN A O 1
ATOM 905 N N . VAL A 1 114 ? -10.375 4.045 16.874 1.00 98.00 114 VAL A N 1
ATOM 906 C CA . VAL A 1 114 ? -11.408 3.051 17.218 1.00 98.00 114 VAL A CA 1
ATOM 907 C C . VAL A 1 114 ? -11.162 2.484 18.618 1.00 98.00 114 VAL A C 1
ATOM 909 O O . VAL A 1 114 ? -12.087 2.413 19.423 1.00 98.00 114 VAL A O 1
ATOM 912 N N . GLY A 1 115 ? -9.907 2.159 18.937 1.00 97.62 115 GLY A N 1
ATOM 913 C CA . GLY A 1 115 ? -9.489 1.661 20.244 1.00 97.62 115 GLY A CA 1
ATOM 914 C C . GLY A 1 115 ? -9.886 2.587 21.388 1.00 97.62 115 GLY A C 1
ATOM 915 O O . GLY A 1 115 ? -10.545 2.155 22.331 1.00 97.62 115 GLY A O 1
ATOM 916 N N . LYS A 1 116 ? -9.549 3.87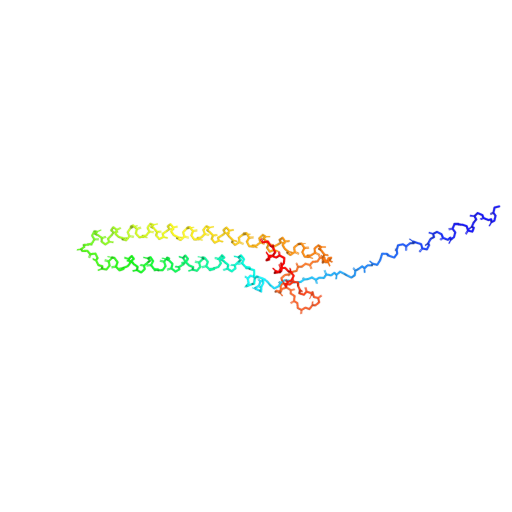8 21.271 1.00 96.69 116 LYS A N 1
ATOM 917 C CA . LYS A 1 116 ? -9.892 4.899 22.271 1.00 96.69 116 LYS A CA 1
ATOM 918 C C . LYS A 1 116 ? -11.393 5.138 22.386 1.00 96.69 116 LYS A C 1
ATOM 920 O O . LYS A 1 116 ? -11.894 5.246 23.498 1.00 96.69 116 LYS A O 1
ATOM 925 N N . LEU A 1 117 ? -12.092 5.237 21.255 1.00 96.44 117 LEU A N 1
ATOM 926 C CA . LEU A 1 117 ? -13.529 5.515 21.231 1.00 96.44 117 LEU A CA 1
ATOM 927 C C . LEU A 1 117 ? -14.337 4.399 21.905 1.00 96.44 117 LEU A C 1
ATOM 929 O O . LEU A 1 117 ? -15.356 4.668 22.531 1.00 96.44 117 LEU A O 1
ATOM 933 N N . GLU A 1 118 ? -13.880 3.153 21.785 1.00 95.75 118 GLU A N 1
ATOM 934 C CA . GLU A 1 118 ? -14.605 1.977 22.270 1.00 95.75 118 GLU A CA 1
ATOM 935 C C . GLU A 1 118 ? -14.030 1.337 23.538 1.00 95.75 118 GLU A C 1
ATOM 937 O O . GLU A 1 118 ? -14.511 0.273 23.947 1.00 95.75 118 GLU A O 1
ATOM 942 N N . GLY A 1 119 ? -13.010 1.958 24.136 1.00 95.81 119 GLY A N 1
ATOM 943 C CA . GLY A 1 119 ? -12.412 1.522 25.396 1.00 95.81 119 GLY A CA 1
ATOM 944 C C . GLY A 1 119 ? -11.646 0.200 25.316 1.00 95.81 119 GLY A C 1
ATOM 945 O O . GLY A 1 119 ? -11.709 -0.582 26.258 1.00 95.81 119 GLY A O 1
ATOM 946 N N . TYR A 1 120 ? -10.955 -0.085 24.207 1.00 96.94 120 TYR A N 1
ATOM 947 C CA . TYR A 1 120 ? -10.074 -1.258 24.123 1.00 96.94 120 TYR A CA 1
ATOM 948 C C . TYR A 1 120 ? -8.748 -1.010 24.847 1.00 96.94 120 TYR A C 1
ATOM 950 O O . TYR A 1 120 ? -8.086 -0.001 24.602 1.00 96.94 120 TYR A O 1
ATOM 958 N N . SER A 1 121 ? -8.335 -1.968 25.677 1.00 95.31 121 SER A N 1
ATOM 959 C CA . SER A 1 121 ? -7.063 -1.933 26.411 1.00 95.31 121 SER A CA 1
ATOM 960 C C . SER A 1 121 ? -5.878 -2.338 25.533 1.00 95.31 121 SER A C 1
ATOM 962 O O . SER A 1 121 ? -4.791 -1.779 25.652 1.00 95.31 121 SER A O 1
ATOM 964 N N . LEU A 1 122 ? -6.087 -3.297 24.629 1.00 96.12 122 LEU A N 1
ATOM 965 C CA . LEU A 1 122 ? -5.078 -3.772 23.686 1.00 96.12 122 LEU A CA 1
ATOM 966 C C . LEU A 1 122 ? -5.762 -4.230 22.397 1.00 96.12 122 LEU A C 1
ATOM 968 O O . LEU A 1 122 ? -6.817 -4.867 22.422 1.00 96.12 122 LEU A O 1
ATOM 972 N N . ILE A 1 123 ? -5.139 -3.889 21.271 1.00 98.00 123 ILE A N 1
ATOM 973 C CA . ILE A 1 123 ? -5.529 -4.360 19.947 1.00 98.00 123 ILE A CA 1
ATOM 974 C C . ILE A 1 123 ? -4.310 -5.003 19.304 1.00 98.00 123 ILE A C 1
ATOM 976 O O . ILE A 1 123 ? -3.245 -4.388 19.246 1.00 98.00 123 ILE A O 1
ATOM 980 N N . VAL A 1 124 ? -4.479 -6.228 18.820 1.00 97.19 124 VAL A N 1
ATOM 981 C CA . VAL A 1 124 ? -3.435 -6.994 18.131 1.00 97.19 124 VAL A CA 1
ATOM 982 C C . VAL A 1 124 ? -3.851 -7.324 16.698 1.00 97.19 124 VAL A C 1
ATOM 984 O O . VAL A 1 124 ? -4.969 -7.041 16.268 1.00 97.19 124 VAL A O 1
ATOM 987 N N . THR A 1 125 ? -2.943 -7.913 15.932 1.00 96.31 125 THR A N 1
ATOM 988 C CA . THR A 1 125 ? -3.265 -8.490 14.625 1.00 96.31 125 THR A CA 1
ATOM 989 C C . THR A 1 125 ? -3.976 -9.834 14.783 1.00 96.31 125 THR A C 1
ATOM 991 O O . THR A 1 125 ? -3.820 -10.519 15.795 1.00 96.31 125 THR A O 1
ATOM 994 N N . ASP A 1 126 ? -4.739 -10.226 13.766 1.00 94.38 126 ASP A N 1
ATOM 995 C CA . ASP A 1 126 ? -5.427 -11.519 13.672 1.00 94.38 126 ASP A CA 1
ATOM 996 C C . ASP A 1 126 ? -4.490 -12.725 13.842 1.00 94.38 126 ASP A C 1
ATOM 998 O O . ASP A 1 126 ? -4.856 -13.695 14.497 1.00 94.38 126 ASP A O 1
ATOM 1002 N N . SER A 1 127 ? -3.246 -12.631 13.364 1.00 94.19 127 SER A N 1
ATOM 1003 C CA . SER A 1 127 ? -2.215 -13.668 13.546 1.00 94.19 127 SER A CA 1
ATOM 1004 C C . SER A 1 127 ? -1.886 -14.004 15.009 1.00 94.19 127 SER A C 1
ATOM 1006 O O . SER A 1 127 ? -1.270 -15.033 15.275 1.00 94.19 127 SER A O 1
ATOM 1008 N N . SER A 1 128 ? -2.243 -13.126 15.947 1.00 94.50 128 SER A N 1
ATOM 1009 C CA . SER A 1 128 ? -1.926 -13.253 17.374 1.00 94.50 128 SER A CA 1
ATOM 1010 C C . SER A 1 128 ? -3.138 -13.665 18.214 1.00 94.50 128 SER A C 1
ATOM 1012 O O . SER A 1 128 ? -3.047 -13.690 19.441 1.00 94.50 128 SER A O 1
ATOM 1014 N N . VAL A 1 129 ? -4.280 -13.964 17.584 1.00 94.56 129 VAL A N 1
ATOM 1015 C CA . VAL A 1 129 ? -5.539 -14.261 18.275 1.00 94.56 129 VAL A CA 1
ATOM 1016 C C . VAL A 1 129 ? -6.042 -15.651 17.931 1.00 94.56 129 VAL A C 1
ATOM 1018 O O . VAL A 1 129 ? -6.269 -15.979 16.773 1.00 94.56 129 VAL A O 1
ATOM 1021 N N . LEU A 1 130 ? -6.289 -16.444 18.974 1.00 93.75 130 LEU A N 1
ATOM 1022 C CA . LEU A 1 130 ? -6.965 -17.739 18.866 1.00 93.75 130 LEU A CA 1
ATOM 1023 C C . LEU A 1 130 ? -8.404 -17.686 19.405 1.00 93.75 130 LEU A C 1
ATOM 1025 O O . LEU A 1 130 ? -9.298 -18.295 18.828 1.00 93.75 130 LEU A O 1
ATOM 1029 N N . TYR A 1 131 ? -8.642 -16.959 20.503 1.00 93.19 131 TYR A N 1
ATOM 1030 C CA . TYR A 1 131 ? -9.956 -16.812 21.138 1.00 93.19 131 TYR A CA 1
ATOM 1031 C C . TYR A 1 131 ? -9.995 -15.571 22.051 1.00 93.19 131 TYR A C 1
ATOM 1033 O O . TYR A 1 131 ? -8.959 -15.143 22.556 1.00 93.19 131 TYR A O 1
ATOM 1041 N N . GLY A 1 132 ? -11.187 -15.012 22.296 1.00 90.12 132 GLY A N 1
ATOM 1042 C CA . GLY A 1 132 ? -11.432 -14.034 23.371 1.00 90.12 132 GLY A CA 1
ATOM 1043 C C . GLY A 1 132 ? -11.238 -12.550 23.028 1.00 90.12 132 GLY A C 1
ATOM 1044 O O . GLY A 1 132 ? -11.545 -11.703 23.864 1.00 90.12 132 GLY A O 1
ATOM 1045 N N . ALA A 1 133 ? -10.789 -12.210 21.817 1.00 96.06 133 ALA A N 1
ATOM 1046 C CA . ALA A 1 133 ? -10.701 -10.824 21.348 1.00 96.06 133 ALA A CA 1
ATOM 1047 C C . ALA A 1 133 ? -11.817 -10.495 20.344 1.00 96.06 133 ALA A C 1
ATOM 1049 O O . ALA A 1 133 ? -12.248 -11.345 19.566 1.00 96.06 133 ALA A O 1
ATOM 1050 N N . THR A 1 134 ? -12.277 -9.245 20.349 1.00 97.25 134 THR A N 1
ATOM 1051 C CA . THR A 1 134 ? -13.314 -8.763 19.422 1.00 97.25 134 THR A CA 1
ATOM 1052 C C . THR A 1 134 ? -12.694 -8.309 18.105 1.00 97.25 134 THR A C 1
ATOM 1054 O O . THR A 1 134 ? -11.779 -7.488 18.112 1.00 97.25 134 THR A O 1
ATOM 1057 N N . ASP A 1 135 ? -13.215 -8.770 16.970 1.00 97.81 135 ASP A N 1
ATOM 1058 C CA . ASP A 1 135 ? -12.810 -8.238 15.665 1.00 97.81 135 ASP A CA 1
ATOM 1059 C C . ASP A 1 135 ? -13.303 -6.791 15.506 1.00 97.81 135 ASP A C 1
ATOM 1061 O O . ASP A 1 135 ? -14.503 -6.513 15.596 1.00 97.81 135 ASP A O 1
ATOM 1065 N N . ILE A 1 136 ? -12.388 -5.855 15.254 1.00 98.31 136 ILE A N 1
ATOM 1066 C CA . ILE A 1 136 ? -12.718 -4.449 14.987 1.00 98.31 136 ILE A CA 1
ATOM 1067 C C . ILE A 1 136 ? -12.446 -4.029 13.536 1.00 98.31 136 ILE A C 1
ATOM 1069 O O . ILE A 1 136 ? -12.567 -2.845 13.212 1.00 98.31 136 ILE A O 1
ATOM 1073 N N . SER A 1 137 ? -12.102 -4.965 12.649 1.00 98.50 137 SER A N 1
ATOM 1074 C CA . SER A 1 137 ? -11.656 -4.703 11.274 1.00 98.50 137 SER A CA 1
ATOM 1075 C C . SER A 1 137 ? -12.628 -3.817 10.502 1.00 98.50 137 SER A C 1
ATOM 1077 O O . SER A 1 137 ? -12.219 -2.795 9.959 1.00 98.50 137 SER A O 1
ATOM 1079 N N . THR A 1 138 ? -13.929 -4.130 10.515 1.00 98.44 138 THR A N 1
ATOM 1080 C CA . THR A 1 138 ? -14.957 -3.325 9.827 1.00 98.44 138 THR A CA 1
ATOM 1081 C C . THR A 1 138 ? -14.989 -1.881 10.325 1.00 98.44 138 THR A C 1
ATOM 1083 O O . THR A 1 138 ? -15.152 -0.951 9.540 1.00 98.44 138 THR A O 1
ATOM 1086 N N . LYS A 1 139 ? -14.792 -1.660 11.627 1.00 98.44 139 LYS A N 1
ATOM 1087 C CA . LYS A 1 139 ? -14.796 -0.316 12.219 1.00 98.44 139 LYS A CA 1
ATOM 1088 C C . LYS A 1 139 ? -13.558 0.471 11.813 1.00 98.44 139 LYS A C 1
ATOM 1090 O O . LYS A 1 139 ? -13.667 1.653 11.501 1.00 98.44 139 LYS A O 1
ATOM 1095 N N . VAL A 1 140 ? -12.405 -0.194 11.769 1.00 98.50 140 VAL A N 1
ATOM 1096 C CA . VAL A 1 140 ? -11.145 0.385 11.287 1.00 98.50 140 VAL A CA 1
ATOM 1097 C C . VAL A 1 140 ? -11.241 0.726 9.799 1.00 98.50 140 VAL A C 1
ATOM 1099 O O . VAL A 1 140 ? -10.909 1.846 9.426 1.00 98.50 140 VAL A O 1
ATOM 1102 N N . ILE A 1 141 ? -11.775 -0.173 8.966 1.00 98.62 141 ILE A N 1
ATOM 1103 C CA . ILE A 1 141 ? -12.028 0.065 7.532 1.00 98.62 141 ILE A CA 1
ATOM 1104 C C . ILE A 1 141 ? -12.938 1.280 7.343 1.00 98.62 141 ILE A C 1
ATOM 1106 O O . ILE A 1 141 ? -12.613 2.192 6.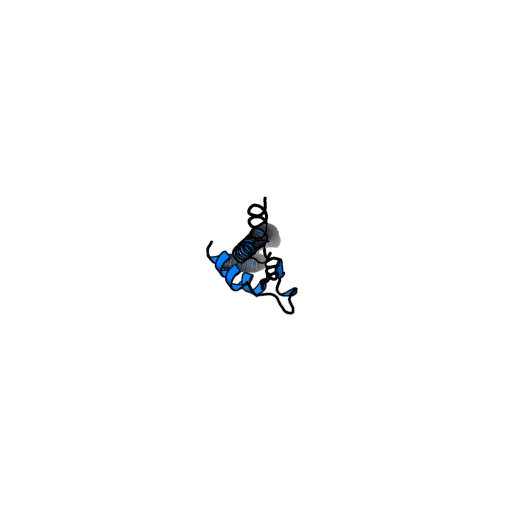584 1.00 98.62 141 ILE A O 1
ATOM 1110 N N . ASN A 1 142 ? -14.049 1.333 8.079 1.00 98.31 142 ASN A N 1
ATOM 1111 C CA . ASN A 1 142 ? -14.960 2.470 8.027 1.00 98.31 142 ASN A CA 1
ATOM 1112 C C . ASN A 1 142 ? -14.270 3.762 8.469 1.00 98.31 142 ASN A C 1
ATOM 1114 O O . ASN A 1 142 ? -14.515 4.807 7.883 1.00 98.31 142 ASN A O 1
ATOM 1118 N N . GLN A 1 143 ? -13.405 3.718 9.484 1.00 98.06 143 GLN A N 1
ATOM 1119 C CA . GLN A 1 143 ? -12.664 4.895 9.929 1.00 98.06 143 GLN A CA 1
ATOM 1120 C C . GLN A 1 143 ? -11.638 5.370 8.892 1.00 98.06 143 GLN A C 1
ATOM 1122 O O . GLN A 1 143 ? -11.493 6.573 8.693 1.00 98.06 143 GLN A O 1
ATOM 1127 N N . LEU A 1 144 ? -10.964 4.442 8.213 1.00 98.19 144 LEU A N 1
ATOM 1128 C CA . LEU A 1 144 ? -10.011 4.733 7.143 1.00 98.19 144 LEU A CA 1
ATOM 1129 C C . LEU A 1 144 ? -10.680 5.370 5.923 1.00 98.19 144 LEU A C 1
ATOM 1131 O O . LEU A 1 144 ? -10.143 6.322 5.372 1.00 98.19 144 LEU A O 1
ATOM 1135 N N . ASN A 1 145 ? -11.855 4.873 5.532 1.00 97.88 145 ASN A N 1
ATOM 1136 C CA . ASN A 1 145 ? -12.581 5.321 4.339 1.00 97.88 145 ASN A CA 1
ATOM 1137 C C . ASN A 1 145 ? -13.471 6.562 4.569 1.00 97.88 145 ASN A C 1
ATOM 1139 O O . ASN A 1 145 ? -14.169 6.984 3.650 1.00 97.88 145 ASN A O 1
ATOM 1143 N N . LYS A 1 146 ? -13.490 7.130 5.784 1.00 93.44 146 LYS A N 1
ATOM 1144 C CA . LYS A 1 146 ? -14.113 8.440 6.067 1.00 93.44 146 LYS A CA 1
ATOM 1145 C C . LYS A 1 146 ? -13.209 9.622 5.710 1.00 93.44 146 LYS A C 1
ATOM 1147 O O . LYS A 1 146 ? -13.719 10.732 5.582 1.00 93.44 146 LYS A O 1
ATOM 1152 N N . LYS A 1 147 ? -11.893 9.393 5.679 1.00 63.41 147 LYS A N 1
ATOM 1153 C CA . LYS A 1 147 ? -10.896 10.362 5.214 1.00 63.41 147 LYS A CA 1
ATOM 1154 C C . LYS A 1 147 ? -10.841 10.326 3.689 1.00 63.41 147 LYS A C 1
ATOM 1156 O O . LYS A 1 147 ? -10.606 11.407 3.114 1.00 63.41 147 LYS A O 1
#

Sequence (147 aa):
MKKLLAILGLSCIFCSQQVMAAEKYGFVNLTNVMNQYNYAKNVHAKIQTQENEIDKFVQNAQQKMKNAKSNDEAKQIEESSKKELGLKIENLKKYSDSELQKIQTNINEAVKQVGKLEGYSLIVTDSSVLYGATDISTKVINQLNKK

Secondary structure (DSSP, 8-state):
--SSTTTTTSSGGG------PPPPEEEE-HHHHHHH-HHHHHHHHHHHHHHHHHHHHHHHHHHHHHT-SSHHHHHHHHHHHHHHHHHHHHHHHHHHHHHHHHHHHHHHHHHHHHHHHTT-SEEEEGGG-SSS-EE-HHHHHHHHTT-

Foldseek 3Di:
DVVVVVVVVPPPPPPDPPPPPPAAEAEAAVVLLCVLQPLSVVLVVVLVVLVVVLVVLVVVLVVQLVVDPDPVSNVVSVVVSVVVSVVSVVVSVVSSVVSVVVSVVLLVVLCVVVCVVVVHPYYYYPVVDDDDHHYCHVSSSVSSNVD

Radius of gyration: 30.08 Å; chains: 1; bounding box: 54×32×111 Å

pLDDT: mean 90.47, std 16.34, range [41.66, 98.62]